Protein AF-A0A6J4X6B7-F1 (afdb_monomer_lite)

Structure (mmCIF, N/CA/C/O backbone):
data_AF-A0A6J4X6B7-F1
#
_entry.id   AF-A0A6J4X6B7-F1
#
loop_
_atom_site.group_PDB
_atom_site.id
_atom_site.type_symbol
_atom_site.label_atom_id
_atom_site.label_alt_id
_atom_site.label_comp_id
_atom_site.label_asym_id
_atom_site.label_entity_id
_atom_site.label_seq_id
_atom_site.pdbx_PDB_ins_code
_atom_site.Cartn_x
_atom_site.Cartn_y
_atom_site.Cartn_z
_atom_site.occupancy
_atom_site.B_iso_or_equiv
_atom_site.auth_seq_id
_atom_site.auth_comp_id
_atom_site.auth_asym_id
_atom_site.auth_atom_id
_atom_site.pdbx_PDB_model_num
ATOM 1 N N . MET A 1 1 ? -5.113 0.192 -55.017 1.00 44.28 1 MET A N 1
ATOM 2 C CA . MET A 1 1 ? -3.840 0.150 -54.253 1.00 44.28 1 MET A CA 1
ATOM 3 C C . MET A 1 1 ? -3.615 1.582 -53.764 1.00 44.28 1 MET A C 1
ATOM 5 O O . MET A 1 1 ? -3.537 2.435 -54.623 1.00 44.28 1 MET A O 1
ATOM 9 N N . ARG A 1 2 ? -3.665 1.986 -52.488 1.00 37.81 2 ARG A N 1
ATOM 10 C CA . ARG A 1 2 ? -3.286 1.374 -51.206 1.00 37.81 2 ARG A CA 1
ATOM 11 C C . ARG A 1 2 ? -4.071 2.042 -50.048 1.00 37.81 2 ARG A C 1
ATOM 13 O O . ARG A 1 2 ? -4.128 3.258 -49.986 1.00 37.81 2 ARG A O 1
ATOM 20 N N . ARG A 1 3 ? -4.590 1.177 -49.167 1.00 43.41 3 ARG A N 1
ATOM 21 C CA . ARG A 1 3 ? -4.753 1.252 -4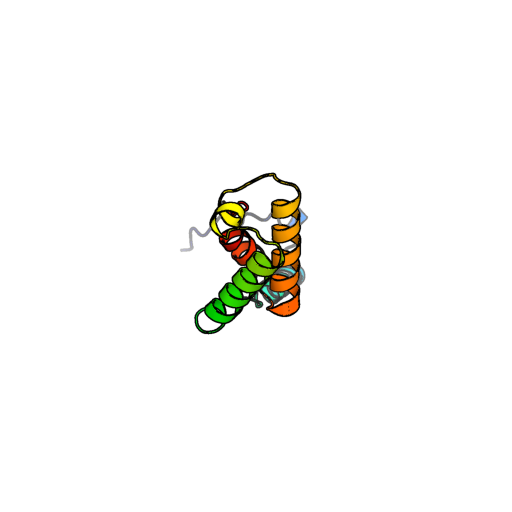7.698 1.00 43.41 3 ARG A CA 1
ATOM 22 C C . ARG A 1 3 ? -5.471 2.444 -47.047 1.00 43.41 3 ARG A C 1
ATOM 24 O O . ARG A 1 3 ? -4.871 3.457 -46.723 1.00 43.41 3 ARG A O 1
ATOM 31 N N . SER A 1 4 ? -6.720 2.170 -46.672 1.00 49.38 4 SER A N 1
ATOM 32 C CA . SER A 1 4 ? -7.308 2.561 -45.389 1.00 49.38 4 SER A CA 1
ATOM 33 C C . SER A 1 4 ? -6.374 2.147 -44.241 1.00 49.38 4 SER A C 1
ATOM 35 O O . SER A 1 4 ? -6.020 0.971 -44.148 1.00 49.38 4 SER A O 1
ATOM 37 N N . GLY A 1 5 ? -5.972 3.089 -43.394 1.00 44.28 5 GLY A N 1
ATOM 38 C CA . GLY A 1 5 ? -5.157 2.832 -42.209 1.00 44.28 5 GLY A CA 1
ATOM 39 C C . GLY A 1 5 ? -5.178 4.053 -41.301 1.00 44.28 5 GLY A C 1
ATOM 40 O O . GLY A 1 5 ? -4.537 5.039 -41.619 1.00 44.28 5 GLY A O 1
ATOM 41 N N . GLU A 1 6 ? -6.015 3.963 -40.267 1.00 49.38 6 GLU A N 1
ATOM 42 C CA . GLU A 1 6 ? -5.974 4.657 -38.972 1.00 49.38 6 GLU A CA 1
ATOM 43 C C . GLU A 1 6 ? -5.674 6.167 -38.946 1.00 49.38 6 GLU A C 1
ATOM 45 O O . GLU A 1 6 ? -4.583 6.636 -39.236 1.00 49.38 6 GLU A O 1
ATOM 50 N N . ARG A 1 7 ? -6.675 6.940 -38.500 1.00 46.84 7 ARG A N 1
ATOM 51 C CA . ARG A 1 7 ? -6.505 8.334 -38.077 1.00 46.84 7 ARG A CA 1
ATOM 52 C C . ARG A 1 7 ? -5.490 8.369 -36.935 1.00 46.84 7 ARG A C 1
ATOM 54 O O . ARG A 1 7 ? -5.834 8.010 -35.811 1.00 46.84 7 ARG A O 1
ATOM 61 N N . GLU A 1 8 ? -4.274 8.806 -37.225 1.00 52.44 8 GLU A N 1
ATOM 62 C CA . GLU A 1 8 ? -3.285 9.150 -36.211 1.00 52.44 8 GLU A CA 1
ATOM 63 C C . GLU A 1 8 ? -3.894 10.226 -35.297 1.00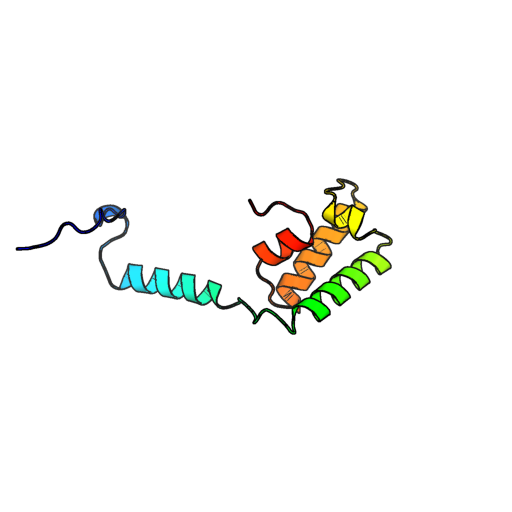 52.44 8 GLU A C 1
ATOM 65 O O . GLU A 1 8 ? -4.237 11.325 -35.731 1.00 52.44 8 GLU A O 1
ATOM 70 N N . LEU A 1 9 ? -4.102 9.886 -34.021 1.00 51.66 9 LEU A N 1
ATOM 71 C CA . LEU A 1 9 ? -4.690 10.756 -32.988 1.00 51.66 9 LEU A CA 1
ATOM 72 C C . LEU A 1 9 ? -3.735 11.882 -32.538 1.00 51.66 9 LEU A C 1
ATOM 74 O O . LEU A 1 9 ? -3.923 12.469 -31.474 1.00 51.66 9 LEU A O 1
ATOM 78 N N . SER A 1 10 ? -2.698 12.172 -33.319 1.00 53.12 10 SER A N 1
ATOM 79 C CA . SER A 1 10 ? -1.599 13.058 -32.955 1.00 53.12 10 SER A CA 1
ATOM 80 C C . SER A 1 10 ? -1.368 14.064 -34.079 1.00 53.12 10 SER A C 1
ATOM 82 O O . SER A 1 10 ? -1.030 13.685 -35.193 1.00 53.12 10 SER A O 1
ATOM 84 N N . ASP A 1 11 ? -1.580 15.352 -33.798 1.00 60.28 11 ASP A N 1
ATOM 85 C CA . ASP A 1 11 ? -1.241 16.433 -34.729 1.00 60.28 11 ASP A CA 1
ATOM 86 C C . ASP A 1 11 ? 0.271 16.692 -34.656 1.00 60.28 11 ASP A C 1
ATOM 88 O O . ASP A 1 11 ? 0.795 17.128 -33.623 1.00 60.28 11 ASP A O 1
ATOM 92 N N . ASP A 1 12 ? 0.974 16.439 -35.759 1.00 53.16 12 ASP A N 1
ATOM 93 C CA . ASP A 1 12 ? 2.430 16.590 -35.869 1.00 53.16 12 ASP A CA 1
ATOM 94 C C . ASP A 1 12 ? 2.938 18.002 -35.579 1.00 53.16 12 ASP A C 1
ATOM 96 O O . ASP A 1 12 ? 4.117 18.189 -35.293 1.00 53.16 12 ASP A O 1
ATOM 100 N N . ARG A 1 13 ? 2.075 19.019 -35.599 1.00 55.88 13 ARG A N 1
ATOM 101 C CA . ARG A 1 13 ? 2.464 20.397 -35.268 1.00 55.88 13 ARG A CA 1
ATOM 102 C C . ARG A 1 13 ? 2.475 20.664 -33.764 1.00 55.88 13 ARG A C 1
ATOM 104 O O . ARG A 1 13 ? 3.029 21.675 -33.343 1.00 55.88 13 ARG A O 1
ATOM 111 N N . ILE A 1 14 ? 1.846 19.795 -32.969 1.00 58.41 14 ILE A N 1
ATOM 112 C CA . ILE A 1 14 ? 1.762 19.914 -31.507 1.00 58.41 14 ILE A CA 1
ATOM 113 C C . ILE A 1 14 ? 2.827 19.046 -30.838 1.00 58.41 14 ILE A C 1
ATOM 115 O O . ILE A 1 14 ? 3.509 19.507 -29.926 1.00 58.41 14 ILE A O 1
ATOM 119 N N . LEU A 1 15 ? 2.964 17.794 -31.282 1.00 59.09 15 LEU A N 1
ATOM 120 C CA . LEU A 1 15 ? 3.883 16.827 -30.673 1.00 59.09 15 LEU A CA 1
ATOM 121 C C . LEU A 1 15 ? 5.171 16.625 -31.486 1.00 59.09 15 LEU A C 1
ATOM 123 O O . LEU A 1 15 ? 6.181 16.235 -30.907 1.00 59.09 15 LEU A O 1
ATOM 127 N N . GLY A 1 16 ? 5.170 16.967 -32.781 1.00 56.25 16 GLY A N 1
ATOM 128 C CA . GLY A 1 16 ? 6.285 16.728 -33.699 1.00 56.25 16 GLY A CA 1
ATOM 129 C C . GLY A 1 16 ? 6.352 15.272 -34.164 1.00 56.25 16 GLY A C 1
ATOM 130 O O . GL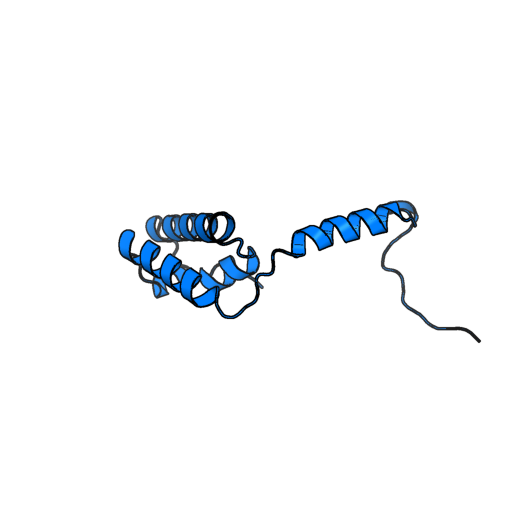Y A 1 16 ? 6.521 14.372 -33.348 1.00 56.25 16 GLY A O 1
ATOM 131 N N . SER A 1 17 ? 6.310 15.010 -35.473 1.00 65.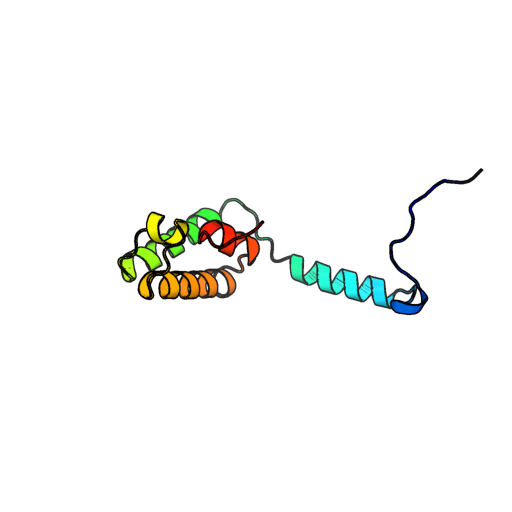00 17 SER A N 1
ATOM 132 C CA . SER A 1 17 ? 6.703 13.699 -36.011 1.00 65.00 17 SER A CA 1
ATOM 133 C C . SER A 1 17 ? 8.219 13.540 -35.865 1.00 65.00 17 SER A C 1
ATOM 135 O O . SER A 1 17 ? 8.981 14.221 -36.558 1.00 65.00 17 SER A O 1
ATOM 137 N N . GLY A 1 18 ? 8.697 12.655 -34.992 1.00 62.72 18 GLY A N 1
ATOM 138 C CA . GLY A 1 18 ? 10.130 12.369 -34.942 1.00 62.72 18 GLY A CA 1
ATOM 139 C C . GLY A 1 18 ? 10.571 11.382 -33.871 1.00 62.72 18 GLY A C 1
ATOM 140 O O . GLY A 1 18 ? 9.882 11.158 -32.877 1.00 62.72 18 GLY A O 1
ATOM 141 N N . GLU A 1 19 ? 11.790 10.860 -34.056 1.00 63.91 19 GLU A N 1
ATOM 142 C CA . GLU A 1 19 ? 12.494 9.946 -33.139 1.00 63.91 19 GLU A CA 1
ATOM 143 C C . GLU A 1 19 ? 12.513 10.430 -31.679 1.00 63.91 19 GLU A C 1
ATOM 145 O O . GLU A 1 19 ? 12.671 9.634 -30.756 1.00 63.91 19 GLU A O 1
ATOM 150 N N . PHE A 1 20 ? 12.360 11.738 -31.455 1.00 65.56 20 PHE A N 1
ATOM 151 C CA . PHE A 1 20 ? 12.244 12.334 -30.129 1.00 65.56 20 PHE A CA 1
ATOM 152 C C . PHE A 1 20 ? 10.973 11.883 -29.399 1.00 65.56 20 PHE A C 1
ATOM 154 O O . PHE A 1 20 ? 11.064 11.439 -28.257 1.00 65.56 20 PHE A O 1
ATOM 161 N N . VAL A 1 21 ? 9.808 11.922 -30.054 1.00 70.25 21 VAL A N 1
ATOM 162 C CA . VAL A 1 21 ? 8.546 11.459 -29.454 1.00 70.25 21 VAL A CA 1
ATOM 163 C C . VAL A 1 21 ? 8.601 9.956 -29.217 1.00 70.25 21 VAL A C 1
ATOM 165 O O . VAL A 1 21 ? 8.252 9.493 -28.134 1.00 70.25 21 VAL A O 1
ATOM 168 N N . GLU A 1 22 ? 9.139 9.195 -30.171 1.00 69.50 22 GLU A N 1
ATOM 169 C CA . GLU A 1 22 ? 9.306 7.747 -30.022 1.00 69.50 22 GLU A CA 1
ATOM 170 C C . GLU A 1 22 ? 10.250 7.391 -28.857 1.00 69.50 22 GLU A C 1
ATOM 172 O O . GLU A 1 22 ? 10.004 6.442 -28.113 1.00 69.50 22 GLU A O 1
ATOM 177 N N . ARG A 1 23 ? 11.308 8.182 -28.640 1.00 72.31 23 ARG A N 1
ATOM 178 C CA . ARG A 1 23 ? 12.219 8.029 -27.497 1.00 72.31 23 ARG A CA 1
ATOM 179 C C . ARG A 1 23 ? 11.543 8.368 -26.171 1.00 72.31 23 ARG A C 1
ATOM 181 O O . ARG A 1 23 ? 11.734 7.629 -25.212 1.00 72.31 23 ARG A O 1
ATOM 188 N N . ILE A 1 24 ? 10.748 9.436 -26.117 1.00 70.94 24 ILE A N 1
ATOM 189 C CA . ILE A 1 24 ? 9.992 9.822 -24.916 1.00 70.94 24 ILE A CA 1
ATOM 190 C C . ILE A 1 24 ? 8.945 8.758 -24.566 1.00 70.94 24 ILE A C 1
ATOM 192 O O . ILE A 1 24 ? 8.819 8.392 -23.398 1.00 70.94 24 ILE A O 1
ATOM 196 N N . ILE A 1 25 ? 8.251 8.200 -25.563 1.00 67.31 25 ILE A N 1
ATOM 197 C CA . ILE A 1 25 ? 7.320 7.082 -25.362 1.00 67.31 25 ILE A CA 1
ATOM 198 C C . ILE A 1 25 ? 8.075 5.847 -24.854 1.00 67.31 25 ILE A C 1
ATOM 200 O O . ILE A 1 25 ? 7.685 5.291 -23.832 1.00 67.31 25 ILE A O 1
ATOM 204 N N . LYS A 1 26 ? 9.206 5.467 -25.466 1.00 67.75 26 LYS A N 1
ATOM 205 C CA . LYS A 1 26 ? 10.034 4.337 -24.995 1.00 67.75 26 LYS A CA 1
ATOM 206 C C . LYS A 1 26 ? 10.587 4.542 -23.583 1.00 67.75 26 LYS A C 1
ATOM 208 O O . LYS A 1 26 ? 10.695 3.584 -22.819 1.00 67.75 26 LYS A O 1
ATOM 213 N N . GLU A 1 27 ? 10.941 5.769 -23.208 1.00 63.41 27 GLU A N 1
ATOM 214 C CA . GLU A 1 27 ? 11.392 6.093 -21.851 1.00 63.41 27 GLU A CA 1
ATOM 215 C C . GLU A 1 27 ? 10.236 6.014 -20.840 1.00 63.41 27 GLU A C 1
ATOM 217 O O . GLU A 1 27 ? 10.410 5.500 -19.730 1.00 63.41 27 GLU A O 1
ATOM 222 N N . ALA A 1 28 ? 9.041 6.463 -21.232 1.00 59.34 28 ALA A N 1
ATOM 223 C CA . ALA A 1 28 ? 7.827 6.322 -20.436 1.00 59.34 28 ALA A CA 1
ATOM 224 C C . ALA A 1 28 ? 7.436 4.843 -20.259 1.00 59.34 28 ALA A C 1
ATOM 226 O O . ALA A 1 28 ? 7.188 4.413 -19.134 1.00 59.34 28 ALA A O 1
ATOM 227 N N . GLU A 1 29 ? 7.477 4.037 -21.322 1.00 57.41 29 GLU A N 1
ATOM 228 C CA . GLU A 1 29 ? 7.263 2.583 -21.278 1.00 57.41 29 GLU A CA 1
ATOM 229 C C . GLU A 1 29 ? 8.339 1.859 -20.454 1.00 57.41 29 GLU A C 1
ATOM 231 O O . GLU A 1 29 ? 8.046 0.912 -19.723 1.00 57.41 29 GLU A O 1
ATOM 236 N N . GLY A 1 30 ? 9.585 2.336 -20.487 1.00 55.50 30 GLY A N 1
ATOM 237 C CA . GLY A 1 30 ? 10.673 1.836 -19.646 1.00 55.50 30 GLY A CA 1
ATOM 238 C C . GLY A 1 30 ? 10.384 1.952 -18.145 1.00 55.50 30 GLY A C 1
ATOM 239 O O . GLY A 1 30 ? 10.796 1.081 -17.382 1.00 55.50 30 GLY A O 1
ATOM 240 N N . LYS A 1 31 ? 9.611 2.962 -17.720 1.00 52.12 31 LYS A N 1
ATOM 241 C CA . LYS A 1 31 ? 9.137 3.119 -16.331 1.00 52.12 31 LYS A CA 1
ATOM 242 C C . LYS A 1 31 ? 7.959 2.198 -15.985 1.00 52.12 31 LYS A C 1
ATOM 244 O O . LYS A 1 31 ? 7.704 1.967 -14.808 1.00 52.12 31 LYS A O 1
ATOM 249 N N . ILE A 1 32 ? 7.275 1.626 -16.978 1.00 52.06 32 ILE A N 1
ATOM 250 C CA . ILE A 1 32 ? 6.192 0.642 -16.790 1.00 52.06 32 ILE A CA 1
ATOM 251 C C . ILE A 1 32 ? 6.764 -0.766 -16.508 1.00 52.06 32 ILE A C 1
ATOM 253 O O . ILE A 1 32 ? 6.069 -1.619 -15.958 1.00 52.06 32 ILE A O 1
ATOM 257 N N . LYS A 1 33 ? 8.059 -1.005 -16.779 1.00 46.16 33 LYS A N 1
ATOM 258 C CA . LYS A 1 33 ? 8.755 -2.295 -16.568 1.00 46.16 33 LYS A CA 1
ATOM 259 C C . LYS A 1 33 ? 8.856 -2.785 -15.117 1.00 46.16 33 LYS A C 1
ATOM 261 O O . LYS A 1 33 ? 9.312 -3.903 -14.908 1.00 46.16 33 LYS A O 1
ATOM 266 N N . PHE A 1 34 ? 8.400 -2.029 -14.119 1.00 48.25 34 PHE A N 1
ATOM 267 C CA . PHE A 1 34 ? 8.274 -2.525 -12.738 1.00 48.25 34 PHE A CA 1
ATOM 268 C C . PHE A 1 34 ? 7.048 -3.439 -12.529 1.00 48.25 34 PHE A C 1
ATOM 270 O O . PHE A 1 34 ? 6.577 -3.625 -11.409 1.00 48.25 34 PHE A O 1
ATOM 277 N N . GLN A 1 35 ? 6.516 -4.040 -13.595 1.00 48.75 35 GLN A N 1
ATOM 278 C CA . GLN A 1 35 ? 5.620 -5.186 -13.486 1.00 48.75 35 GLN A CA 1
ATOM 279 C C . GLN A 1 35 ? 6.437 -6.413 -13.068 1.00 48.75 35 GLN A C 1
ATOM 281 O O . GLN A 1 35 ? 7.049 -7.093 -13.889 1.00 48.75 35 GLN A O 1
ATOM 286 N N . LEU A 1 36 ? 6.475 -6.673 -11.761 1.00 51.12 36 LEU A N 1
ATOM 287 C CA . LEU A 1 36 ? 7.020 -7.911 -11.215 1.00 51.12 36 LEU A CA 1
ATOM 288 C C . LEU A 1 36 ? 6.192 -9.124 -11.684 1.00 51.12 36 LEU A C 1
ATOM 290 O O . LEU A 1 36 ? 4.963 -9.033 -11.751 1.00 51.12 36 LEU A O 1
ATOM 294 N N . PRO A 1 37 ? 6.837 -10.270 -11.969 1.00 50.91 37 PRO A N 1
ATOM 295 C CA . PRO A 1 37 ? 6.141 -11.513 -12.276 1.00 50.91 37 PRO A CA 1
ATOM 296 C C . PRO A 1 37 ? 5.208 -11.937 -11.125 1.00 50.91 37 PRO A C 1
ATOM 298 O O . PRO A 1 37 ? 5.525 -11.821 -9.941 1.00 50.91 37 PRO A O 1
ATOM 301 N N . VAL A 1 38 ? 4.020 -12.401 -11.516 1.00 54.97 38 VAL A N 1
ATOM 302 C CA . VAL A 1 38 ? 2.765 -12.355 -10.745 1.00 54.97 38 VAL A CA 1
ATOM 303 C C . VAL A 1 38 ? 2.636 -13.430 -9.655 1.00 54.97 38 VAL A C 1
ATOM 305 O O . VAL A 1 38 ? 1.739 -13.341 -8.841 1.00 54.97 38 VAL A O 1
ATOM 308 N N . SER A 1 39 ? 3.483 -14.446 -9.545 1.00 55.09 39 SER A N 1
ATOM 309 C CA . SER A 1 39 ? 3.178 -15.581 -8.647 1.00 55.09 39 SER A CA 1
ATOM 310 C C . SER A 1 39 ? 3.850 -15.501 -7.270 1.00 55.09 39 SER A C 1
ATOM 312 O O . SER A 1 39 ? 3.159 -15.446 -6.255 1.00 55.09 39 SER A O 1
ATOM 314 N N . GLU A 1 40 ? 5.181 -15.447 -7.198 1.00 57.03 40 GLU A N 1
ATOM 315 C CA . GLU A 1 40 ? 5.902 -15.538 -5.910 1.00 57.03 40 GLU A CA 1
ATOM 316 C C . GLU A 1 40 ? 5.844 -14.250 -5.073 1.00 57.03 40 GLU A C 1
ATOM 318 O O . GLU A 1 40 ? 5.938 -14.283 -3.846 1.00 57.03 40 GLU A O 1
ATOM 323 N N . ASN A 1 41 ? 5.629 -13.102 -5.716 1.00 67.62 41 ASN A N 1
ATOM 324 C CA . ASN A 1 41 ? 5.553 -11.825 -5.013 1.00 67.62 41 ASN A CA 1
ATOM 325 C C . ASN A 1 41 ? 4.220 -11.591 -4.301 1.00 67.62 41 ASN A C 1
ATOM 327 O O . ASN A 1 41 ? 4.177 -10.789 -3.371 1.00 67.62 41 ASN A O 1
ATOM 331 N N . HIS A 1 42 ? 3.138 -12.274 -4.688 1.00 74.50 42 HIS A N 1
ATOM 332 C CA . HIS A 1 42 ? 1.827 -12.012 -4.089 1.00 74.50 42 HIS A CA 1
ATOM 333 C C . HIS A 1 42 ? 1.769 -12.459 -2.633 1.00 74.50 42 HIS A C 1
ATOM 335 O O . HIS A 1 42 ? 1.345 -11.671 -1.797 1.00 74.50 42 HIS A O 1
ATOM 341 N N . GLN A 1 43 ? 2.305 -13.640 -2.314 1.00 80.19 43 GLN A N 1
ATOM 342 C CA . GLN A 1 43 ? 2.332 -14.148 -0.940 1.00 80.19 43 GLN A CA 1
ATOM 343 C C . GLN A 1 43 ? 3.103 -13.216 0.002 1.00 80.19 43 GLN A C 1
ATOM 345 O O . GLN A 1 43 ? 2.578 -12.824 1.037 1.00 80.19 43 GLN A O 1
ATOM 350 N N . LYS A 1 44 ? 4.305 -12.769 -0.389 1.00 81.12 44 LYS A N 1
ATOM 351 C CA . LYS A 1 44 ? 5.111 -11.838 0.426 1.00 81.12 44 LYS A CA 1
ATOM 352 C C . LYS A 1 44 ? 4.427 -10.487 0.637 1.00 81.12 44 LYS A C 1
ATOM 354 O O . LYS A 1 44 ? 4.539 -9.887 1.708 1.00 81.12 44 LYS A O 1
ATOM 359 N N . ILE A 1 45 ? 3.719 -10.001 -0.381 1.00 83.25 45 ILE A N 1
ATOM 360 C CA . ILE A 1 45 ? 2.932 -8.771 -0.277 1.00 83.25 45 ILE A CA 1
ATOM 361 C C . ILE A 1 45 ? 1.765 -8.970 0.693 1.00 83.25 45 ILE A C 1
ATOM 363 O O . ILE A 1 45 ? 1.557 -8.132 1.568 1.00 83.25 45 ILE A O 1
ATOM 367 N N . ASP A 1 46 ? 1.031 -10.072 0.576 1.00 84.62 46 ASP A N 1
ATOM 368 C CA . ASP A 1 46 ? -0.148 -10.340 1.401 1.00 84.62 46 ASP A CA 1
ATOM 369 C C . ASP A 1 46 ? 0.241 -10.589 2.870 1.00 84.62 46 ASP A C 1
ATOM 371 O O . ASP A 1 46 ? -0.426 -10.102 3.790 1.00 84.62 46 ASP A O 1
ATOM 375 N N . GLU A 1 47 ? 1.380 -11.245 3.108 1.00 87.44 47 GLU A N 1
ATOM 376 C CA . GLU A 1 47 ? 2.013 -11.357 4.426 1.00 87.44 47 GLU A CA 1
ATOM 377 C C . GLU A 1 47 ? 2.390 -9.981 4.991 1.00 87.44 47 GLU A C 1
ATOM 379 O O . GLU A 1 47 ? 2.105 -9.683 6.154 1.00 87.44 47 GLU A O 1
ATOM 384 N N . SER A 1 48 ? 2.987 -9.112 4.169 1.00 87.19 48 SER A N 1
ATOM 385 C CA . SER A 1 48 ? 3.360 -7.753 4.578 1.00 87.19 48 SER A CA 1
ATOM 386 C C . SER A 1 48 ? 2.134 -6.916 4.946 1.00 87.19 48 SER A C 1
ATOM 388 O O . SER A 1 48 ? 2.127 -6.258 5.988 1.00 87.19 48 SER A O 1
ATOM 390 N N . ILE A 1 49 ? 1.067 -6.982 4.145 1.00 86.81 49 ILE A N 1
ATOM 391 C CA . ILE A 1 49 ? -0.207 -6.309 4.431 1.00 86.81 49 ILE A CA 1
ATOM 392 C C . ILE A 1 49 ? -0.790 -6.830 5.746 1.00 86.81 49 ILE A C 1
ATOM 394 O O . ILE A 1 49 ? -1.140 -6.033 6.619 1.00 86.81 49 ILE A O 1
ATOM 398 N N . SER A 1 50 ? -0.837 -8.152 5.920 1.00 88.25 50 SER A N 1
ATOM 399 C CA . SER A 1 50 ? -1.367 -8.790 7.130 1.00 88.25 50 SER A CA 1
ATOM 400 C C . SER A 1 50 ? -0.597 -8.362 8.377 1.00 88.25 50 SER A C 1
ATOM 402 O O . SER A 1 50 ? -1.201 -8.005 9.388 1.00 88.25 50 SER A O 1
ATOM 404 N N . LYS A 1 51 ? 0.736 -8.311 8.297 1.00 89.94 51 LYS A N 1
ATOM 405 C CA . LYS A 1 51 ? 1.602 -7.882 9.401 1.00 89.94 51 LYS A CA 1
ATOM 406 C C . LYS A 1 51 ? 1.367 -6.421 9.788 1.00 89.94 51 LYS A C 1
ATOM 408 O O . LYS A 1 51 ? 1.292 -6.102 10.973 1.00 89.94 51 LYS A O 1
ATOM 413 N N . ILE A 1 52 ? 1.225 -5.529 8.806 1.00 88.50 52 ILE A N 1
ATOM 414 C CA . ILE A 1 52 ? 0.936 -4.111 9.064 1.00 88.50 52 ILE A CA 1
ATOM 415 C C . ILE A 1 52 ? -0.454 -3.953 9.701 1.00 88.50 52 ILE A C 1
ATOM 417 O O . ILE A 1 52 ? -0.592 -3.214 10.675 1.00 88.50 52 ILE A O 1
ATOM 421 N N . CYS A 1 53 ? -1.459 -4.680 9.206 1.00 87.75 53 CYS A N 1
ATOM 422 C CA . CYS A 1 53 ? -2.819 -4.663 9.752 1.00 87.75 53 CYS A CA 1
ATOM 423 C C . CYS A 1 53 ? -2.867 -5.161 11.205 1.00 87.75 53 CYS A C 1
ATOM 425 O O . CYS A 1 53 ? -3.475 -4.514 12.057 1.00 87.75 53 CYS A O 1
ATOM 427 N N . GLN A 1 54 ? -2.167 -6.259 11.510 1.00 89.75 54 GLN A N 1
ATOM 428 C CA . GLN A 1 54 ? -2.066 -6.801 12.869 1.00 89.75 54 GLN A CA 1
ATOM 429 C C . GLN A 1 54 ? -1.403 -5.817 13.838 1.00 89.75 54 GLN A C 1
ATOM 431 O O . GLN A 1 54 ? -1.921 -5.595 14.932 1.00 89.75 54 GLN A O 1
ATOM 436 N N . ASN A 1 55 ? -0.296 -5.190 13.429 1.00 89.00 55 ASN A N 1
ATOM 437 C CA . ASN A 1 55 ? 0.415 -4.218 14.264 1.00 89.00 55 ASN A CA 1
ATOM 438 C C . ASN A 1 55 ? -0.451 -2.999 14.617 1.00 89.00 55 ASN A C 1
ATOM 440 O O . ASN A 1 55 ? -0.347 -2.463 15.717 1.00 89.00 55 ASN A O 1
ATOM 444 N N . GLU A 1 56 ? -1.314 -2.576 13.695 1.00 84.94 56 GLU A N 1
ATOM 445 C CA . GLU A 1 56 ? -2.174 -1.398 13.846 1.00 84.94 56 GLU A CA 1
ATOM 446 C C . GLU A 1 56 ? -3.594 -1.752 14.331 1.00 84.94 56 GLU A C 1
ATOM 448 O O . GLU A 1 56 ? -4.438 -0.869 14.459 1.00 84.94 56 GLU A O 1
ATOM 453 N N . LYS A 1 57 ? -3.863 -3.032 14.641 1.00 88.25 57 LYS A N 1
ATOM 454 C CA . LYS A 1 57 ? -5.171 -3.555 15.090 1.00 88.25 57 LYS A CA 1
ATOM 455 C C . LYS A 1 57 ? -6.333 -3.206 14.149 1.00 88.25 57 LYS A C 1
ATOM 457 O O . LYS A 1 57 ? -7.463 -3.005 14.594 1.00 88.25 57 LYS A O 1
ATOM 462 N N . VAL A 1 58 ? -6.058 -3.154 12.849 1.00 86.25 58 VAL A N 1
ATOM 463 C CA . VAL A 1 58 ? -7.056 -2.920 11.799 1.00 86.25 58 VAL A CA 1
ATOM 464 C C . VAL A 1 58 ? -7.353 -4.242 11.100 1.00 86.25 58 VAL A C 1
ATOM 466 O O . VAL A 1 58 ? -6.437 -4.998 10.785 1.00 86.25 58 VAL A O 1
ATOM 469 N N . SER A 1 59 ? -8.633 -4.535 10.855 1.00 87.06 59 SER A N 1
ATOM 470 C CA . SER A 1 59 ? -9.015 -5.711 10.065 1.00 87.06 59 SER A CA 1
ATOM 471 C C . SER A 1 59 ? -8.723 -5.486 8.581 1.00 87.06 59 SER A C 1
ATOM 473 O O . SER A 1 59 ? -8.897 -4.378 8.069 1.00 87.06 59 SER A O 1
ATOM 475 N N . ILE A 1 60 ? -8.351 -6.549 7.867 1.00 84.25 60 ILE A N 1
ATOM 476 C CA . ILE A 1 60 ? -8.172 -6.518 6.408 1.00 84.25 60 ILE A CA 1
ATOM 477 C C . ILE A 1 60 ? -9.480 -6.094 5.723 1.00 84.25 60 ILE A C 1
ATOM 479 O O . ILE A 1 60 ? -9.447 -5.265 4.819 1.00 84.25 60 ILE A O 1
ATOM 483 N N . ASP A 1 61 ? -10.630 -6.563 6.216 1.00 84.62 61 ASP A N 1
ATOM 484 C CA . ASP A 1 61 ? -11.950 -6.173 5.697 1.00 84.62 61 ASP A CA 1
ATOM 485 C C . ASP A 1 61 ? -12.238 -4.682 5.890 1.00 84.62 61 ASP A C 1
ATOM 487 O O . ASP A 1 61 ? -12.915 -4.047 5.086 1.00 84.62 61 ASP A O 1
ATOM 491 N N . GLU A 1 62 ? -11.713 -4.087 6.962 1.00 83.12 62 GLU A N 1
ATOM 492 C CA . GLU A 1 62 ? -11.881 -2.660 7.220 1.00 83.12 62 GLU A CA 1
ATOM 493 C C . GLU A 1 62 ? -10.952 -1.819 6.329 1.00 83.12 62 GLU A C 1
ATOM 495 O O . GLU A 1 62 ? -11.320 -0.727 5.872 1.00 83.12 62 GLU A O 1
ATOM 500 N N . LEU A 1 63 ? -9.759 -2.350 6.043 1.00 84.19 63 LEU A N 1
ATOM 501 C CA . LEU A 1 63 ? -8.810 -1.765 5.106 1.00 84.19 63 LEU A CA 1
ATOM 502 C C . LEU A 1 63 ? -9.414 -1.695 3.698 1.00 84.19 63 LEU A C 1
ATOM 504 O O . LEU A 1 63 ? -9.436 -0.603 3.120 1.00 84.19 63 LEU A O 1
ATOM 508 N N . THR A 1 64 ? -9.940 -2.822 3.201 1.00 83.62 64 THR A N 1
ATOM 509 C CA . THR A 1 64 ? -10.532 -2.975 1.859 1.00 83.62 64 THR A CA 1
ATOM 510 C C . THR A 1 64 ? -11.928 -2.363 1.748 1.00 83.62 64 THR A C 1
ATOM 512 O O . THR A 1 64 ? -12.279 -1.825 0.702 1.00 83.62 64 THR A O 1
ATOM 515 N N . GLY A 1 65 ? -12.708 -2.354 2.832 1.00 82.62 65 GLY A N 1
ATOM 516 C CA . GLY A 1 65 ? -14.086 -1.853 2.883 1.00 82.62 65 GLY A CA 1
ATOM 517 C C . GLY A 1 65 ? -14.241 -0.328 2.844 1.00 82.62 65 GLY A C 1
ATOM 518 O O . GLY A 1 65 ? -15.323 0.190 3.111 1.00 82.62 65 GLY A O 1
ATOM 519 N N . GLY A 1 66 ? -13.178 0.427 2.555 1.00 77.06 66 GLY A N 1
ATOM 520 C CA . GLY A 1 66 ? -13.275 1.876 2.359 1.00 77.06 66 GLY A CA 1
ATOM 521 C C . GLY A 1 66 ? -13.543 2.693 3.632 1.00 77.06 66 GLY A C 1
ATOM 522 O O . GLY A 1 66 ? -13.906 3.868 3.533 1.00 77.06 66 GLY A O 1
ATOM 523 N N . SER A 1 67 ? -13.324 2.129 4.830 1.00 81.62 67 SER A N 1
ATOM 524 C CA . SER A 1 67 ? -13.463 2.854 6.104 1.00 81.62 67 SER A CA 1
ATOM 525 C C . SER A 1 67 ? -12.660 4.163 6.095 1.00 81.62 67 SER A C 1
ATOM 527 O O . SER A 1 67 ? -11.511 4.208 5.641 1.00 81.62 67 SER A O 1
ATOM 529 N N . ARG A 1 68 ? -13.278 5.251 6.571 1.00 80.25 68 ARG A N 1
ATOM 530 C CA . ARG A 1 68 ? -12.677 6.599 6.647 1.00 80.25 68 ARG A CA 1
ATOM 531 C C . ARG A 1 68 ? -12.127 6.929 8.033 1.00 80.25 68 ARG A C 1
ATOM 533 O O . ARG A 1 68 ? -11.751 8.071 8.290 1.00 80.25 68 ARG A O 1
ATOM 540 N N . ARG A 1 69 ? -12.087 5.949 8.943 1.00 86.50 69 ARG A N 1
ATOM 541 C CA . ARG A 1 69 ? -11.455 6.124 10.253 1.00 86.50 69 ARG A CA 1
ATOM 542 C C . ARG A 1 69 ? -9.997 6.533 10.066 1.00 86.50 69 ARG A C 1
ATOM 544 O O . ARG A 1 69 ? -9.294 6.005 9.204 1.00 86.50 69 ARG A O 1
ATOM 551 N N . LYS A 1 70 ? -9.543 7.472 10.897 1.00 86.31 70 LYS A N 1
ATOM 552 C CA . LYS A 1 70 ? -8.187 8.034 10.826 1.00 86.31 70 LYS A CA 1
ATOM 553 C C . LYS A 1 70 ? -7.110 6.946 10.908 1.00 86.31 70 LYS A C 1
ATOM 555 O O . LYS A 1 70 ? -6.132 7.006 10.173 1.00 86.31 70 LYS A O 1
ATOM 560 N N . GLU A 1 71 ? -7.335 5.945 11.753 1.00 86.81 71 GLU A N 1
ATOM 561 C CA . GLU A 1 71 ? -6.453 4.787 11.935 1.00 86.81 71 GLU A CA 1
ATOM 562 C C . GLU A 1 71 ? -6.322 3.989 10.633 1.00 86.81 71 GLU A C 1
ATOM 564 O O . GLU A 1 71 ? -5.226 3.852 10.102 1.00 86.81 71 GLU A O 1
ATOM 569 N N . VAL A 1 72 ? -7.447 3.588 10.033 1.00 86.56 72 VAL A N 1
ATOM 570 C CA . VAL A 1 72 ? -7.482 2.825 8.774 1.00 86.56 72 VAL A CA 1
ATOM 571 C C . VAL A 1 72 ? -6.854 3.606 7.619 1.00 86.56 72 VAL A C 1
ATOM 573 O O . VAL A 1 72 ? -6.091 3.053 6.828 1.00 86.56 72 VAL A O 1
ATOM 576 N N . SER A 1 73 ? -7.119 4.912 7.536 1.00 86.81 73 SER A N 1
ATOM 577 C CA . SER A 1 73 ? -6.484 5.778 6.538 1.00 86.81 73 SER A CA 1
ATOM 578 C C . SER A 1 73 ? -4.964 5.849 6.720 1.00 86.81 73 SER A C 1
ATOM 580 O O . SER A 1 73 ? -4.231 5.889 5.730 1.00 86.81 73 SER A O 1
ATOM 582 N N . GLY A 1 74 ? -4.483 5.860 7.966 1.00 88.88 74 GLY A N 1
ATOM 583 C CA . GLY A 1 74 ? -3.058 5.796 8.285 1.00 88.88 74 GLY A CA 1
ATOM 584 C C . GLY A 1 74 ? -2.433 4.469 7.857 1.00 88.88 74 GLY A C 1
ATOM 585 O O . GLY A 1 74 ? -1.368 4.465 7.235 1.00 88.88 74 GLY A O 1
ATOM 586 N N . VAL A 1 75 ? -3.133 3.358 8.106 1.00 90.31 75 VAL A N 1
ATOM 587 C CA . VAL A 1 75 ? -2.716 2.020 7.667 1.00 90.31 75 VAL A CA 1
ATOM 588 C C . VAL A 1 75 ? -2.617 1.947 6.145 1.00 90.31 75 VAL A C 1
ATOM 590 O O . VAL A 1 75 ? -1.580 1.519 5.645 1.00 90.31 75 VAL A O 1
ATOM 593 N N . ARG A 1 76 ? -3.611 2.443 5.389 1.00 88.94 76 ARG A N 1
ATOM 594 C CA . ARG A 1 76 ? -3.541 2.468 3.911 1.00 88.94 76 ARG A CA 1
ATOM 595 C C . ARG A 1 76 ? -2.315 3.211 3.398 1.00 88.94 76 ARG A C 1
ATOM 597 O O . ARG A 1 76 ? -1.645 2.718 2.497 1.00 88.94 76 ARG A O 1
ATOM 604 N N . ASN A 1 77 ? -2.006 4.373 3.975 1.00 89.19 77 ASN A N 1
ATOM 605 C CA . ASN A 1 77 ? -0.831 5.142 3.570 1.00 89.19 77 ASN A CA 1
ATOM 606 C C . ASN A 1 77 ? 0.465 4.362 3.837 1.00 89.19 77 ASN A C 1
ATOM 608 O O . ASN A 1 77 ? 1.337 4.284 2.974 1.00 89.19 77 ASN A O 1
ATOM 612 N N . ARG A 1 78 ? 0.578 3.731 5.012 1.00 90.31 78 ARG A N 1
ATOM 613 C CA . ARG A 1 78 ? 1.763 2.939 5.355 1.00 90.31 78 ARG A CA 1
ATOM 614 C C . ARG A 1 78 ? 1.920 1.726 4.442 1.00 90.31 78 ARG A C 1
ATOM 616 O O . ARG A 1 78 ? 3.010 1.509 3.923 1.00 90.31 78 ARG A O 1
ATOM 623 N N . VAL A 1 79 ? 0.835 0.987 4.206 1.00 89.69 79 VAL A N 1
ATOM 624 C CA . VAL A 1 79 ? 0.814 -0.147 3.273 1.00 89.69 79 VAL A CA 1
ATOM 625 C C . VAL A 1 79 ? 1.236 0.311 1.877 1.00 89.69 79 VAL A C 1
ATOM 627 O O . VAL A 1 79 ? 2.110 -0.302 1.277 1.00 89.69 79 VAL A O 1
ATOM 630 N N . ALA A 1 80 ? 0.697 1.423 1.375 1.00 88.19 80 ALA A N 1
ATOM 631 C CA . ALA A 1 80 ? 1.059 1.926 0.054 1.00 88.19 80 ALA A CA 1
ATOM 632 C C . ALA A 1 80 ? 2.551 2.276 -0.060 1.00 88.19 80 ALA A C 1
ATOM 634 O O . ALA A 1 80 ? 3.200 1.894 -1.033 1.00 88.19 80 ALA A O 1
ATOM 635 N N . ILE A 1 81 ? 3.117 2.953 0.942 1.00 88.88 81 ILE A N 1
ATOM 636 C CA . ILE A 1 81 ? 4.544 3.298 0.961 1.00 88.88 81 ILE A CA 1
ATOM 637 C C . ILE A 1 81 ? 5.411 2.033 0.987 1.00 88.88 81 ILE A C 1
ATOM 639 O O . ILE A 1 81 ? 6.371 1.949 0.221 1.00 88.88 81 ILE A O 1
ATOM 643 N N . GLU A 1 82 ? 5.068 1.055 1.826 1.00 88.12 82 GLU A N 1
ATOM 644 C CA . GLU A 1 82 ? 5.832 -0.189 1.978 1.00 88.12 82 GLU A CA 1
ATOM 645 C C . GLU A 1 82 ? 5.804 -1.044 0.705 1.00 88.12 82 GLU A C 1
ATOM 647 O O . GLU A 1 82 ? 6.821 -1.596 0.285 1.00 88.12 82 GLU A O 1
ATOM 652 N N . LEU A 1 83 ? 4.649 -1.132 0.044 1.00 84.75 83 LEU A N 1
ATOM 653 C CA . LEU A 1 83 ? 4.502 -1.927 -1.173 1.00 84.75 83 LEU A CA 1
ATOM 654 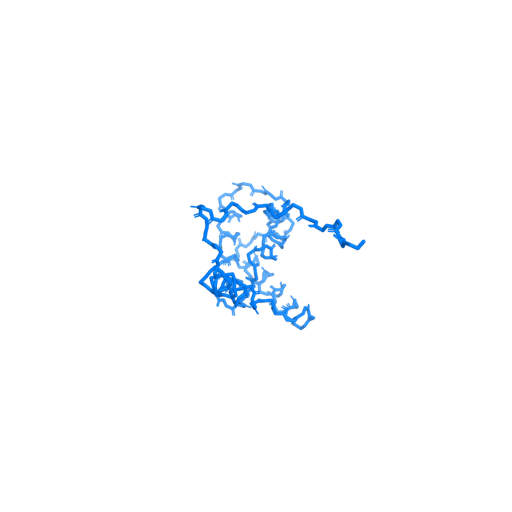C C . LEU A 1 83 ? 5.219 -1.296 -2.365 1.00 84.75 83 LEU A C 1
ATOM 656 O O . LEU A 1 83 ? 5.878 -2.000 -3.129 1.00 84.75 83 LEU A O 1
ATOM 660 N N . VAL A 1 84 ? 5.154 0.028 -2.505 1.00 84.44 84 VAL A N 1
ATOM 661 C CA . VAL A 1 84 ? 5.843 0.730 -3.594 1.00 84.44 84 VAL A CA 1
ATOM 662 C C . VAL A 1 84 ? 7.354 0.735 -3.368 1.00 84.44 84 VAL A C 1
ATOM 664 O O . VAL A 1 84 ? 8.108 0.406 -4.280 1.00 84.44 84 VAL A O 1
ATOM 667 N N . LYS A 1 85 ? 7.817 1.094 -2.164 1.00 82.25 85 LYS A N 1
ATOM 668 C CA . LYS A 1 85 ? 9.255 1.252 -1.889 1.00 82.25 85 LYS A CA 1
ATOM 669 C C . LYS A 1 85 ? 9.958 -0.061 -1.563 1.00 82.25 85 LYS A C 1
ATOM 671 O O . LYS A 1 85 ? 11.088 -0.249 -1.993 1.00 82.25 85 LYS A O 1
ATOM 676 N N . GLY A 1 86 ? 9.320 -0.934 -0.788 1.00 79.81 86 GLY A N 1
ATOM 677 C CA . GLY A 1 86 ? 9.916 -2.189 -0.328 1.00 79.81 86 GLY A CA 1
ATOM 678 C C . GLY A 1 86 ? 9.787 -3.319 -1.344 1.00 79.81 86 GLY A C 1
ATOM 679 O O . GLY A 1 86 ? 10.699 -4.126 -1.481 1.00 79.81 86 GLY A O 1
ATOM 680 N N . HIS A 1 87 ? 8.674 -3.356 -2.081 1.00 76.75 87 HIS A N 1
ATOM 681 C CA . HIS A 1 87 ? 8.342 -4.479 -2.961 1.00 76.75 87 HIS A CA 1
ATOM 682 C C . HIS A 1 87 ? 8.247 -4.095 -4.442 1.00 76.75 87 HIS A C 1
ATOM 684 O O . HIS A 1 87 ? 8.041 -4.977 -5.268 1.00 76.75 87 HIS A O 1
ATOM 690 N N . GLY A 1 88 ? 8.399 -2.812 -4.799 1.00 76.38 88 GLY A N 1
ATOM 691 C CA . GLY A 1 88 ? 8.344 -2.351 -6.191 1.00 76.38 88 GLY A CA 1
ATOM 692 C C . GLY A 1 88 ? 6.978 -2.548 -6.854 1.00 76.38 88 GLY A C 1
ATOM 693 O O . GLY A 1 88 ? 6.897 -2.683 -8.072 1.00 76.38 88 GLY A O 1
ATOM 694 N N . VAL A 1 89 ? 5.903 -2.614 -6.066 1.00 79.69 89 VAL A N 1
ATOM 695 C CA . VAL A 1 89 ? 4.557 -2.919 -6.561 1.00 79.69 89 VAL A CA 1
ATOM 696 C C . VAL A 1 89 ? 3.984 -1.719 -7.310 1.00 79.6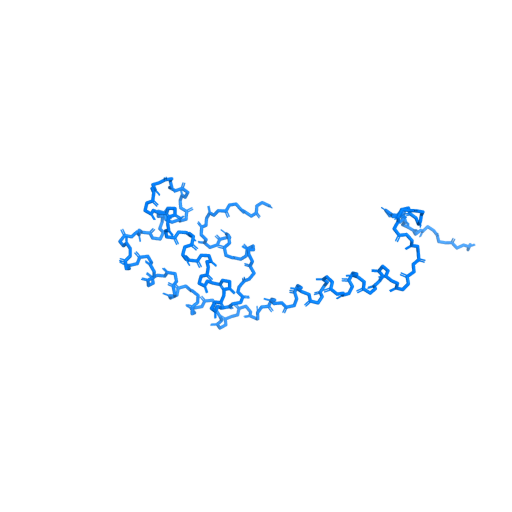9 89 VAL A C 1
ATOM 698 O O . VAL A 1 89 ? 4.070 -0.578 -6.851 1.00 79.69 89 VAL A O 1
ATOM 701 N N . ALA A 1 90 ? 3.352 -1.978 -8.455 1.00 79.81 90 ALA A N 1
ATOM 702 C CA . ALA A 1 90 ? 2.665 -0.950 -9.226 1.00 79.81 90 ALA A CA 1
ATOM 703 C C . ALA A 1 90 ? 1.549 -0.283 -8.401 1.00 79.81 90 ALA A C 1
ATOM 705 O O . ALA A 1 90 ? 0.783 -0.956 -7.714 1.00 79.81 90 ALA A O 1
ATOM 706 N N . LEU A 1 91 ? 1.394 1.039 -8.527 1.00 81.12 91 LEU A N 1
ATOM 707 C CA . LEU A 1 91 ? 0.386 1.803 -7.775 1.00 81.12 91 LEU A CA 1
ATOM 708 C C . LEU A 1 91 ? -1.044 1.280 -7.976 1.00 81.12 91 LEU A C 1
ATOM 710 O O . LEU A 1 91 ? -1.813 1.224 -7.021 1.00 81.12 91 LEU A O 1
ATOM 714 N N . ALA A 1 92 ? -1.387 0.847 -9.192 1.00 81.00 92 ALA A N 1
ATOM 715 C CA . ALA A 1 92 ? -2.686 0.238 -9.480 1.00 81.00 92 ALA A CA 1
ATOM 716 C C . ALA A 1 92 ? -2.882 -1.092 -8.732 1.00 81.00 92 ALA A C 1
ATOM 718 O O . ALA A 1 92 ? -3.964 -1.396 -8.248 1.00 81.00 92 ALA A O 1
ATOM 719 N N . GLU A 1 93 ? -1.826 -1.885 -8.592 1.00 81.25 93 GLU A N 1
ATOM 720 C CA . GLU A 1 93 ? -1.887 -3.151 -7.865 1.00 81.25 93 GLU A CA 1
ATOM 721 C C . GLU A 1 93 ? -2.026 -2.918 -6.356 1.00 81.25 93 GLU A C 1
ATOM 723 O O . GLU A 1 93 ? -2.842 -3.560 -5.697 1.00 81.25 93 GLU A O 1
ATOM 728 N N . VAL A 1 94 ? -1.304 -1.929 -5.822 1.00 84.62 94 VAL A N 1
ATOM 729 C CA . VAL A 1 94 ? -1.477 -1.465 -4.440 1.00 84.62 94 VAL A CA 1
ATOM 730 C C . VAL A 1 94 ? -2.919 -1.036 -4.202 1.00 84.62 94 VAL A C 1
ATOM 732 O O . VAL A 1 94 ? -3.550 -1.508 -3.260 1.00 84.62 94 VAL A O 1
ATOM 735 N N . ALA A 1 95 ? -3.458 -0.177 -5.066 1.00 83.88 95 ALA A N 1
ATOM 736 C CA . ALA A 1 95 ? -4.790 0.379 -4.900 1.00 83.88 95 ALA A CA 1
ATOM 737 C C . ALA A 1 95 ? -5.888 -0.706 -4.927 1.00 83.88 95 ALA A C 1
ATOM 739 O O . ALA A 1 95 ? -6.739 -0.718 -4.033 1.00 83.88 95 ALA A O 1
ATOM 740 N N . ARG A 1 96 ? -5.781 -1.702 -5.825 1.00 83.31 96 ARG A N 1
ATOM 741 C CA . ARG A 1 96 ? -6.637 -2.906 -5.816 1.00 83.31 96 ARG A CA 1
ATOM 742 C C . ARG A 1 96 ? -6.624 -3.633 -4.470 1.00 83.31 96 ARG A C 1
ATOM 744 O O . ARG A 1 96 ? -7.684 -4.001 -3.974 1.00 83.31 96 ARG A O 1
ATOM 751 N N . ARG A 1 97 ? -5.448 -3.814 -3.861 1.00 83.38 97 ARG A N 1
ATOM 752 C CA . ARG A 1 97 ? -5.301 -4.549 -2.589 1.00 83.38 97 ARG A CA 1
ATOM 753 C C . ARG A 1 97 ? -5.784 -3.773 -1.370 1.00 83.38 97 ARG A C 1
ATOM 755 O O . ARG A 1 97 ? -6.312 -4.375 -0.445 1.00 83.38 97 ARG A O 1
ATOM 762 N N . VAL A 1 98 ? -5.616 -2.451 -1.349 1.00 83.50 98 VAL A N 1
ATOM 763 C CA . VAL A 1 98 ? -6.055 -1.606 -0.220 1.00 83.50 98 VAL A CA 1
ATOM 764 C C . VAL A 1 98 ? -7.488 -1.076 -0.364 1.00 83.50 98 VAL A C 1
ATOM 766 O O . VAL A 1 98 ? -7.925 -0.281 0.467 1.00 83.50 98 VAL A O 1
ATOM 769 N N . GLY A 1 99 ? -8.227 -1.496 -1.396 1.00 80.31 99 GLY A N 1
ATOM 770 C CA . GLY A 1 99 ? -9.629 -1.113 -1.604 1.00 80.31 99 GLY A CA 1
ATOM 771 C C . GLY A 1 99 ? -9.836 0.378 -1.886 1.00 80.31 99 GLY A C 1
ATOM 772 O O . GLY A 1 99 ? -10.914 0.917 -1.641 1.00 80.31 99 GLY A O 1
ATOM 773 N N . VAL A 1 100 ? -8.805 1.069 -2.377 1.00 76.38 100 VAL A N 1
ATOM 774 C CA . VAL A 1 100 ? -8.939 2.422 -2.936 1.00 76.38 100 VAL A CA 1
ATOM 775 C C . VAL A 1 100 ? -9.000 2.305 -4.451 1.00 76.38 100 VAL A C 1
ATOM 777 O O . VAL A 1 100 ? -8.318 1.477 -5.042 1.00 76.38 100 VAL A O 1
ATOM 780 N N . SER A 1 101 ? -9.891 3.087 -5.060 1.00 64.00 101 SER A N 1
ATOM 781 C CA . SER A 1 101 ? -10.316 2.917 -6.452 1.00 64.00 101 SER A CA 1
ATOM 782 C C . SER A 1 101 ? -9.174 2.647 -7.443 1.00 64.00 101 SER A C 1
ATOM 784 O O . SER A 1 101 ? -8.117 3.275 -7.379 1.00 64.00 101 SER A O 1
ATOM 786 N N . THR A 1 102 ? -9.453 1.747 -8.391 1.00 59.62 102 THR A N 1
ATOM 787 C CA . THR A 1 102 ? -8.684 1.522 -9.627 1.00 59.62 102 THR A CA 1
ATOM 788 C C . THR A 1 102 ? -9.611 1.316 -10.826 1.00 59.62 102 THR A C 1
ATOM 790 O O . THR A 1 102 ? -9.335 0.449 -11.652 1.00 59.62 102 THR A O 1
ATOM 793 N N . SER A 1 103 ? -10.740 2.048 -10.877 1.00 44.34 103 SER A N 1
ATOM 794 C CA . SER A 1 103 ? -11.599 2.077 -12.077 1.00 44.34 103 SER A CA 1
ATOM 795 C C . SER A 1 103 ? -10.784 2.217 -13.357 1.00 44.34 103 SER A C 1
ATOM 797 O O . SER A 1 103 ? -9.806 3.000 -13.341 1.00 44.34 103 SER A O 1
#

Radius of gyration: 20.26 Å; chains: 1; bounding box: 27×36×69 Å

Sequence (103 aa):
MRRSGERELSDDRILGSGEFVERIIKEAEGKIKFQLPVSENHQKIDESISKICQNEKVSIDELTGGSRRKEVSGVRNRVAIELVKGHGVALAEVARRVGVSTS

Secondary structure (DSSP, 8-state):
--------SS-HHHH-SSHHHHHHHHHHHHHHTT---TTHHHHHHHHHHHHHHHHTT--HHHHHTT---HHHHHHHHHHHHHHHHHH---HHHHHHHHT----

Foldseek 3Di:
DDDDDDDPPDDCVVQNPDPVSVVVVVVVVVLVVLPDDDPPLVVVLVVVLVVLCVVLVHDQCCQQVPPPPPSSVVSLVVSQCCCCPVVVDDSLVSCNSRNHDDD

pLDDT: mean 72.46, std 15.28, range [37.81, 90.31]